Protein AF-A0AAD8N8F5-F1 (afdb_monomer_lite)

Radius of gyration: 22.85 Å; chains: 1; bounding box: 43×41×63 Å

Secondary structure (DSSP, 8-state):
-HHHHHSSSEEEE--SSS----EEEE-PSSPPP--HHHHHHHHH-------TTSHHHHHHHHHTSPSS--HHHHHHHHHHTT-TTSPPP-HHHHHHHHTT--S-------HHHHHHHHHT-SSGGGTSSS-----------

Organism: NCBI:txid360622

InterPro domains:
  IPR004364 Aminoacyl-tRNA synthetase, class II (D/K/N) [PF00152] (72-133)
  IPR006195 Aminoacyl-tRNA synthetase, class II [PS50862] (97-135)
  IPR045864 Class II Aminoacyl-tRNA synthetase/Biotinyl protein ligase (BPL) and lipoyl protein ligase (LPL) [G3DSA:3.30.930.10] (1-69)
  IPR045864 Class II Aminoacyl-tRNA synthetase/Biotinyl protein ligase (BPL) and lipoyl protein ligase (LPL) [G3DSA:3.30.930.10] (70-139)
  IPR045864 Class II Aminoacyl-tRNA synthetase/Biotinyl protein ligase (BPL) and lipoyl protein ligase (LPL) [SSF55681] (21-134)

Sequence (141 aa):
MVKEQTGGYKVRYHANRSKNEAIEIDFTPPFRRIDMIEELEKLADLNIPMDLASNEANTSLAEACAPPLTTARLLDKDRQSGDDEAMALDESFCTALEYGLPPTAGWGMGIDQLTMLLTDSQNIKEVILFPTMKPKDGPCS

pLDDT: mean 74.19, std 11.91, range [45.12, 91.06]

Foldseek 3Di:
DLCVQVVFQWAWADQDPPPPDTDIDGNPPDDDDDDPVVVCCVVVVDPPVPPCVDPVVVVVLPVVDDPPSDPQRVLVVVVVVVDPPRDHRDPVVVVVVVVPDDPDDDDDDDPLVVVCRSVSNNDSVVSDPDDDDDDPPDPPD

Structure (mmCIF, N/CA/C/O backbone):
data_AF-A0AAD8N8F5-F1
#
_entry.id   AF-A0AAD8N8F5-F1
#
loop_
_atom_site.group_PDB
_atom_site.id
_atom_site.type_symbol
_atom_site.label_atom_id
_atom_site.label_alt_id
_atom_site.label_comp_id
_atom_site.label_asym_id
_atom_site.label_entity_id
_atom_site.label_seq_id
_atom_site.pdbx_PDB_ins_code
_atom_site.Cartn_x
_atom_site.Cartn_y
_atom_site.Cartn_z
_atom_site.occupancy
_atom_site.B_iso_or_equiv
_atom_site.auth_seq_id
_atom_site.auth_comp_id
_atom_site.auth_asym_id
_atom_site.auth_atom_id
_atom_site.pdbx_PDB_model_num
ATOM 1 N N . MET A 1 1 ? -5.136 -13.586 8.814 1.00 80.06 1 MET A N 1
ATOM 2 C CA . MET A 1 1 ? -4.823 -12.254 9.369 1.00 80.06 1 MET A CA 1
ATOM 3 C C . MET A 1 1 ? -6.009 -11.606 10.082 1.00 80.06 1 MET A C 1
ATOM 5 O O . MET A 1 1 ? -6.082 -11.799 11.279 1.00 80.06 1 MET A O 1
ATOM 9 N N . VAL A 1 2 ? -6.961 -10.912 9.434 1.00 80.81 2 VAL A N 1
ATOM 10 C CA . VAL A 1 2 ? -8.056 -10.223 10.175 1.00 80.81 2 VAL A CA 1
ATOM 11 C C . VAL A 1 2 ? -8.864 -11.200 11.040 1.00 80.81 2 VAL A C 1
ATOM 13 O O . VAL A 1 2 ? -8.916 -11.035 12.250 1.00 80.81 2 VAL A O 1
ATOM 16 N N . LYS A 1 3 ? -9.330 -12.314 10.459 1.00 81.69 3 LYS A N 1
ATOM 17 C CA . LYS A 1 3 ? -10.003 -13.403 11.197 1.00 81.69 3 LYS A CA 1
ATOM 18 C C . LYS A 1 3 ? -9.214 -13.949 12.390 1.00 81.69 3 LYS A C 1
ATOM 20 O O . LYS A 1 3 ? -9.807 -14.396 13.361 1.00 81.69 3 LYS A O 1
ATOM 25 N N . GLU A 1 4 ? -7.893 -13.954 12.291 1.00 83.38 4 GLU A N 1
ATOM 26 C CA . GLU A 1 4 ? -7.007 -14.496 13.322 1.00 83.38 4 GLU A CA 1
ATOM 27 C C . GLU A 1 4 ? -6.805 -13.503 14.471 1.00 83.38 4 GLU A C 1
ATOM 29 O O . GLU A 1 4 ? -6.737 -13.920 15.619 1.00 83.38 4 GLU A O 1
ATOM 34 N N . GLN A 1 5 ? -6.782 -12.200 14.172 1.00 80.94 5 GLN A N 1
ATOM 35 C CA . GLN A 1 5 ? -6.564 -11.141 15.160 1.00 80.94 5 GLN A CA 1
ATOM 36 C C . GLN A 1 5 ? -7.860 -10.654 15.825 1.00 80.94 5 GLN A C 1
ATOM 38 O O . GLN A 1 5 ? -7.878 -10.399 17.023 1.00 80.94 5 GLN A O 1
ATOM 43 N N . THR A 1 6 ? -8.958 -10.530 15.073 1.00 77.81 6 THR A N 1
ATOM 44 C CA . THR A 1 6 ? -10.233 -9.974 15.572 1.00 77.81 6 THR A CA 1
ATOM 45 C C . THR A 1 6 ? -11.317 -11.034 15.779 1.00 77.81 6 THR A C 1
ATOM 47 O O . THR A 1 6 ? -12.419 -10.718 16.223 1.00 77.81 6 THR A O 1
ATOM 50 N N . GLY A 1 7 ? -11.037 -12.301 15.451 1.00 81.69 7 GLY A N 1
ATOM 51 C CA . GLY A 1 7 ? -11.990 -13.412 15.555 1.00 81.69 7 GLY A CA 1
ATOM 52 C C . GLY A 1 7 ? -13.065 -13.444 14.459 1.00 81.69 7 GLY A C 1
ATOM 53 O O . GLY A 1 7 ? -13.887 -14.360 14.438 1.00 81.69 7 GLY A O 1
ATOM 54 N N . GLY A 1 8 ? -13.065 -12.486 13.523 1.00 86.56 8 GLY A N 1
ATOM 55 C CA . GLY A 1 8 ? -14.058 -12.381 12.452 1.00 86.56 8 GLY A CA 1
ATOM 56 C C . GLY A 1 8 ? -13.544 -11.640 11.216 1.00 86.56 8 GLY A C 1
ATOM 57 O 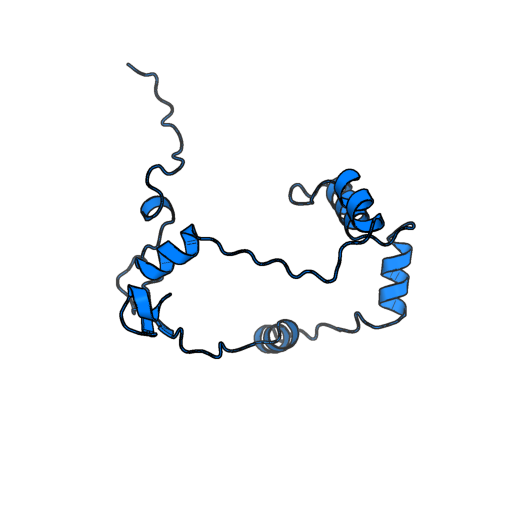O . GLY A 1 8 ? -12.409 -11.181 11.173 1.00 86.56 8 GLY A O 1
ATOM 58 N N . TYR A 1 9 ? -14.379 -11.540 10.181 1.00 85.69 9 TYR A N 1
ATOM 59 C CA . TYR A 1 9 ? -14.048 -10.799 8.952 1.00 85.69 9 TYR A CA 1
ATOM 60 C C . TYR A 1 9 ? -14.543 -9.348 8.965 1.00 85.69 9 TYR A C 1
ATOM 62 O O . TYR A 1 9 ? -14.187 -8.582 8.082 1.00 85.69 9 TYR A O 1
ATOM 70 N N . LYS A 1 10 ? -15.337 -8.959 9.965 1.00 87.38 10 LYS A N 1
ATOM 71 C CA . LYS A 1 10 ? -15.945 -7.631 10.072 1.00 87.38 10 LYS A CA 1
ATOM 72 C C . LYS A 1 10 ? -15.203 -6.813 11.119 1.00 87.38 10 LYS A C 1
ATOM 74 O O . LYS A 1 10 ? -15.094 -7.247 12.266 1.00 87.38 10 LYS A O 1
ATOM 79 N N . VAL A 1 11 ? -14.701 -5.648 10.727 1.00 85.38 11 VAL A N 1
ATOM 80 C CA . VAL A 1 11 ? -14.002 -4.703 11.608 1.00 85.38 11 VAL A CA 1
ATOM 81 C C . VAL A 1 11 ? -14.784 -3.399 11.629 1.00 85.38 11 VAL A C 1
ATOM 83 O O . VAL A 1 11 ? -15.285 -2.958 10.599 1.00 85.38 11 VAL A O 1
ATOM 86 N N . ARG A 1 12 ? -14.918 -2.789 12.806 1.00 84.75 12 ARG A N 1
ATOM 87 C CA . ARG A 1 12 ? -15.526 -1.463 12.946 1.00 84.75 12 ARG A CA 1
ATOM 88 C C . ARG A 1 12 ? -14.426 -0.416 12.922 1.00 84.75 12 ARG A C 1
ATOM 90 O O . ARG A 1 12 ? -13.456 -0.566 13.657 1.00 84.75 12 ARG A O 1
ATOM 97 N N . TYR A 1 13 ? -14.604 0.611 12.104 1.00 83.44 13 TYR A N 1
ATOM 98 C CA . TYR A 1 13 ? -13.655 1.702 11.951 1.00 83.44 13 TYR A CA 1
ATOM 99 C C . TYR A 1 13 ? -14.361 3.056 12.036 1.00 83.44 13 TYR A C 1
ATOM 101 O O . TYR A 1 13 ? -15.387 3.273 11.386 1.00 83.44 13 TYR A O 1
ATOM 109 N N . HIS A 1 14 ? -13.810 3.981 12.811 1.00 84.69 14 HIS A N 1
ATOM 110 C CA . HIS A 1 14 ? -14.302 5.346 12.936 1.00 84.69 14 HIS A CA 1
ATOM 111 C C . HIS A 1 14 ? -13.398 6.278 12.132 1.00 84.69 14 HIS A C 1
ATOM 113 O O . HIS A 1 14 ? -12.284 6.585 12.544 1.00 84.69 14 HIS A O 1
ATOM 119 N N . ALA A 1 15 ? -13.889 6.769 10.993 1.00 70.88 15 ALA A N 1
ATOM 120 C CA . ALA A 1 15 ? -13.114 7.654 10.120 1.00 70.88 15 ALA A CA 1
ATOM 121 C C . ALA A 1 15 ? -13.042 9.111 10.623 1.00 70.88 15 ALA A C 1
ATOM 123 O O . ALA A 1 15 ? -12.128 9.843 10.253 1.00 70.88 15 ALA A O 1
ATOM 124 N N . ASN A 1 16 ? -13.988 9.540 11.468 1.00 73.38 16 ASN A N 1
ATOM 125 C CA . ASN A 1 16 ? -14.091 10.920 11.947 1.00 73.38 16 ASN A CA 1
ATOM 126 C C . ASN A 1 16 ? -13.869 11.030 13.459 1.00 73.38 16 ASN A C 1
ATOM 128 O O . ASN A 1 16 ? -14.268 10.169 14.240 1.00 73.38 16 ASN A O 1
ATOM 132 N N . ARG A 1 17 ? -13.233 12.127 13.889 1.00 59.22 17 ARG A N 1
ATOM 133 C CA . ARG A 1 17 ? -12.910 12.399 15.302 1.00 59.22 17 ARG A CA 1
ATOM 134 C C . ARG A 1 17 ? -14.148 12.699 16.158 1.00 59.22 17 ARG A C 1
ATOM 136 O O . ARG A 1 17 ? -14.112 12.540 17.377 1.00 59.22 17 ARG A O 1
ATOM 143 N N . SER A 1 18 ? -15.235 13.169 15.539 1.00 59.47 18 SER A N 1
ATOM 144 C CA . SER A 1 18 ? -16.553 13.187 16.177 1.00 59.47 18 SER A CA 1
ATOM 145 C C . SER A 1 18 ? -17.115 11.768 16.126 1.00 59.47 18 SER A C 1
ATOM 147 O O . SER A 1 18 ? -16.970 11.095 15.114 1.00 59.47 18 SER A O 1
ATOM 149 N N . LYS A 1 19 ? -17.731 11.300 17.216 1.00 56.72 19 LYS A N 1
ATOM 150 C CA . LYS A 1 19 ? -18.285 9.942 17.381 1.00 56.72 19 LYS A CA 1
ATOM 151 C C . LYS A 1 19 ? -19.470 9.624 16.440 1.00 56.72 19 LYS A C 1
ATOM 153 O O . LYS A 1 19 ? -20.490 9.124 16.907 1.00 56.72 19 LYS A O 1
ATOM 158 N N . ASN A 1 20 ? -19.385 9.938 15.154 1.00 59.81 20 ASN A N 1
ATOM 159 C CA . ASN A 1 20 ? -20.417 9.610 14.185 1.00 59.81 20 ASN A CA 1
ATOM 160 C C . ASN A 1 20 ? -20.018 8.379 13.372 1.00 59.81 20 ASN A C 1
ATOM 162 O O . ASN A 1 20 ? -18.908 8.297 12.854 1.00 59.81 20 ASN A O 1
ATOM 166 N N . GLU A 1 21 ? -20.982 7.457 13.359 1.00 68.25 21 GLU A N 1
ATOM 167 C CA . GLU A 1 21 ? -21.130 6.198 12.625 1.00 68.25 21 GLU A CA 1
ATOM 168 C C . GLU A 1 21 ? -19.851 5.393 12.379 1.00 68.25 21 GLU A C 1
ATOM 170 O O . GLU A 1 21 ? -19.064 5.656 11.473 1.00 68.25 21 GLU A O 1
ATOM 175 N N . ALA A 1 22 ? -19.694 4.341 13.188 1.00 74.56 22 ALA A N 1
ATOM 176 C CA . ALA A 1 22 ? -18.748 3.273 12.917 1.00 74.56 22 ALA A CA 1
ATOM 177 C C . ALA A 1 22 ? -19.045 2.672 11.537 1.00 74.56 22 ALA A C 1
ATOM 179 O O . ALA A 1 22 ? -20.135 2.144 11.304 1.00 74.56 22 ALA A O 1
ATOM 180 N N . ILE A 1 23 ? -18.061 2.726 10.648 1.00 83.56 23 ILE A N 1
ATOM 181 C CA . ILE A 1 23 ? -18.113 2.066 9.351 1.00 83.56 23 ILE A CA 1
ATOM 182 C C . ILE A 1 23 ? -17.743 0.604 9.584 1.00 83.56 23 ILE A C 1
ATOM 184 O O . ILE A 1 23 ? -16.733 0.297 10.219 1.00 83.56 23 ILE A O 1
ATOM 188 N N . GLU A 1 24 ? -18.570 -0.311 9.091 1.00 84.69 24 GLU A N 1
ATOM 189 C CA . GLU A 1 24 ? -18.251 -1.735 9.100 1.00 84.69 24 GLU A CA 1
ATOM 190 C C . GLU A 1 24 ? -17.475 -2.081 7.828 1.00 84.69 24 GLU A C 1
ATOM 192 O O . GLU A 1 24 ? -18.004 -2.010 6.720 1.00 84.69 24 GLU A O 1
ATOM 197 N N . ILE A 1 25 ? -16.206 -2.443 7.997 1.00 86.62 25 ILE A N 1
ATOM 198 C CA . ILE A 1 25 ? -15.340 -2.910 6.920 1.00 86.62 25 ILE A CA 1
ATOM 199 C C . ILE A 1 25 ? -15.413 -4.435 6.892 1.00 86.62 25 ILE A C 1
ATOM 201 O O . ILE A 1 25 ? -15.048 -5.104 7.865 1.00 86.62 25 ILE A O 1
ATOM 205 N N . ASP A 1 26 ? -15.882 -4.983 5.773 1.00 88.38 26 ASP A N 1
ATOM 206 C CA . ASP A 1 26 ? -15.966 -6.424 5.548 1.00 88.38 26 ASP A CA 1
ATOM 207 C C . ASP A 1 26 ? -14.741 -6.927 4.770 1.00 88.38 26 ASP A C 1
ATOM 209 O O . ASP A 1 26 ? -14.514 -6.564 3.616 1.00 88.38 26 ASP A O 1
ATOM 213 N N . PHE A 1 27 ? -13.951 -7.784 5.416 1.00 87.44 27 PHE A N 1
ATOM 214 C C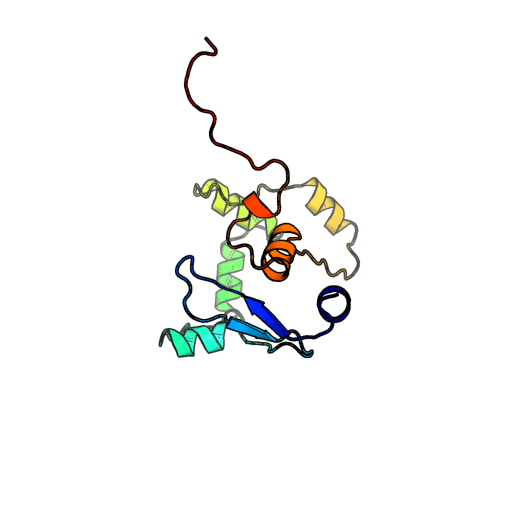A . PHE A 1 27 ? -12.775 -8.440 4.850 1.00 87.44 27 PHE A CA 1
ATOM 215 C C . PHE A 1 27 ? -13.068 -9.843 4.298 1.00 87.44 27 PHE A C 1
ATOM 217 O O . PHE A 1 27 ? -12.135 -10.624 4.093 1.00 87.44 27 PHE A O 1
ATOM 224 N N . THR A 1 28 ? -14.337 -10.207 4.096 1.00 87.88 28 THR A N 1
ATOM 225 C CA . THR A 1 28 ? -14.721 -11.511 3.541 1.00 87.88 28 THR A CA 1
ATOM 226 C C . THR A 1 28 ? -14.265 -11.619 2.080 1.00 87.88 28 THR A C 1
ATOM 228 O O . THR A 1 28 ? -14.730 -10.853 1.235 1.00 87.88 28 THR A O 1
ATOM 231 N N . PRO A 1 29 ? -13.362 -12.559 1.735 1.00 89.50 29 PRO A N 1
ATOM 232 C CA . PRO A 1 29 ? -12.976 -12.777 0.345 1.00 89.50 29 PRO A CA 1
ATOM 233 C C . PRO A 1 29 ? -14.141 -13.378 -0.461 1.00 89.50 29 PRO A C 1
ATOM 235 O O . PRO A 1 29 ? -14.914 -14.158 0.101 1.00 89.50 29 PRO A O 1
ATOM 238 N N . PRO A 1 30 ? -14.232 -13.137 -1.781 1.00 91.06 30 PRO A N 1
ATOM 239 C CA . PRO A 1 30 ? -13.348 -12.316 -2.612 1.00 91.06 30 PRO A CA 1
ATOM 240 C C . PRO A 1 30 ? -13.642 -10.812 -2.492 1.00 91.06 30 PRO A C 1
ATOM 242 O O . PRO A 1 30 ? -14.795 -10.394 -2.453 1.00 91.06 30 PRO A O 1
ATOM 245 N N . PHE A 1 31 ? -12.591 -9.987 -2.501 1.00 87.31 31 PHE A N 1
ATOM 246 C CA . PHE A 1 31 ? -12.747 -8.530 -2.515 1.00 87.31 31 PHE A CA 1
ATOM 247 C C . PHE A 1 31 ? -13.366 -8.048 -3.832 1.00 87.31 31 PHE A C 1
ATOM 249 O O . PHE A 1 31 ? -13.041 -8.568 -4.905 1.00 87.31 31 PHE A O 1
ATOM 256 N N . ARG A 1 32 ? -14.223 -7.022 -3.751 1.00 87.50 32 ARG A N 1
ATOM 257 C CA . ARG A 1 32 ? -14.794 -6.362 -4.932 1.00 87.50 32 ARG A CA 1
ATOM 258 C C . ARG A 1 32 ? -13.662 -5.775 -5.783 1.00 87.50 32 ARG A C 1
ATOM 260 O O . ARG A 1 32 ? -12.849 -5.006 -5.278 1.00 87.50 32 ARG A O 1
ATOM 267 N N . ARG A 1 33 ? -13.628 -6.135 -7.067 1.00 89.25 33 ARG A N 1
ATOM 268 C CA . ARG A 1 33 ? -12.755 -5.526 -8.079 1.00 89.25 33 ARG A CA 1
ATOM 269 C C . ARG A 1 33 ? -13.545 -4.469 -8.832 1.00 89.25 33 ARG A C 1
ATOM 271 O O . ARG A 1 33 ? -14.736 -4.657 -9.073 1.00 89.25 33 ARG A O 1
ATOM 278 N N . ILE A 1 34 ? -12.889 -3.358 -9.118 1.00 83.81 34 ILE A N 1
ATOM 279 C CA . ILE A 1 34 ? -13.485 -2.185 -9.735 1.00 83.81 34 ILE A CA 1
ATOM 280 C C . ILE A 1 34 ? -12.515 -1.712 -10.813 1.00 83.81 34 ILE A C 1
ATOM 282 O O . ILE A 1 34 ? -11.338 -1.508 -10.509 1.00 83.81 34 ILE A O 1
ATOM 286 N N . ASP A 1 35 ? -13.007 -1.542 -12.037 1.00 82.44 35 ASP A N 1
ATOM 287 C CA . ASP A 1 35 ? -12.222 -0.986 -13.133 1.00 82.44 35 ASP A CA 1
ATOM 288 C C . ASP A 1 35 ? -12.196 0.544 -13.018 1.00 82.44 35 ASP A C 1
ATOM 290 O O . ASP A 1 35 ? -13.228 1.212 -12.962 1.00 82.44 35 ASP A O 1
ATOM 294 N N . MET A 1 36 ? -10.985 1.096 -12.902 1.00 77.88 36 MET A N 1
ATOM 295 C CA . MET A 1 36 ? -10.758 2.493 -12.507 1.00 77.88 36 MET A CA 1
ATOM 296 C C . MET A 1 36 ? -11.379 3.495 -13.482 1.00 77.88 36 MET A C 1
ATOM 298 O O . MET A 1 36 ? -11.965 4.482 -13.050 1.00 77.88 36 MET A O 1
ATOM 302 N N . ILE A 1 37 ? -11.245 3.241 -14.783 1.00 78.50 37 ILE A N 1
ATOM 303 C CA . ILE A 1 37 ? -11.714 4.146 -15.836 1.00 78.50 37 ILE A CA 1
ATOM 304 C C . ILE A 1 37 ? -13.243 4.166 -15.850 1.00 78.50 37 ILE A C 1
ATOM 306 O O . ILE A 1 37 ? -13.835 5.232 -15.732 1.00 78.50 37 ILE A O 1
ATOM 310 N N . GLU A 1 38 ? -13.874 2.992 -15.873 1.00 78.81 38 GLU A N 1
ATOM 311 C CA . GLU A 1 38 ? -15.333 2.868 -15.955 1.00 78.81 38 GLU A CA 1
ATOM 312 C C . GLU A 1 38 ? -16.054 3.544 -14.776 1.00 78.81 38 GLU A C 1
ATOM 314 O O . GLU A 1 38 ? -17.058 4.231 -14.969 1.00 78.81 38 GLU A O 1
ATOM 319 N N . GLU A 1 39 ? -15.553 3.397 -13.543 1.00 79.94 39 GLU A N 1
ATOM 320 C CA . GLU A 1 39 ? -16.173 4.088 -12.403 1.00 79.94 39 GLU A CA 1
ATOM 321 C C . GLU A 1 39 ? -15.873 5.590 -12.382 1.00 79.94 39 GLU A C 1
ATOM 323 O O . GLU A 1 39 ? -16.720 6.360 -11.932 1.00 79.94 39 GLU A O 1
ATOM 328 N N . LEU A 1 40 ? -14.703 6.035 -12.856 1.00 78.75 40 LEU A N 1
ATOM 329 C CA . LEU A 1 40 ? -14.405 7.466 -12.946 1.00 78.75 40 LEU A CA 1
ATOM 330 C C . LEU A 1 40 ? -15.318 8.158 -13.957 1.00 78.75 40 LEU A C 1
ATOM 332 O O . LEU A 1 40 ? -15.871 9.203 -13.632 1.00 78.75 40 LEU A O 1
ATOM 336 N N . GLU A 1 41 ? -15.534 7.568 -15.132 1.00 80.94 41 GLU A N 1
ATOM 337 C CA . GLU A 1 41 ? -16.465 8.099 -16.136 1.00 80.94 41 GLU A CA 1
ATOM 338 C C . GLU A 1 41 ? -17.888 8.180 -15.578 1.00 80.94 41 GLU A C 1
ATOM 340 O O . GLU A 1 41 ? -18.569 9.195 -15.714 1.00 80.94 41 GLU A O 1
ATOM 345 N N . LYS A 1 42 ? -18.311 7.142 -14.851 1.00 78.56 42 LYS A N 1
ATOM 346 C CA . LYS A 1 42 ? -19.635 7.073 -14.228 1.00 78.56 42 LYS A CA 1
ATOM 347 C C . LYS A 1 42 ? -19.840 8.082 -13.095 1.00 78.56 42 LYS A C 1
ATOM 349 O O . LYS A 1 42 ? -20.960 8.548 -12.896 1.00 78.56 42 LYS A O 1
ATOM 354 N N . LEU A 1 43 ? -18.799 8.378 -12.317 1.00 79.81 43 LEU A N 1
ATOM 355 C CA . LEU A 1 43 ? -18.871 9.317 -11.193 1.00 79.81 43 LEU A CA 1
ATOM 356 C C . LEU A 1 43 ? -18.648 10.770 -11.620 1.00 79.81 43 LEU A C 1
ATOM 358 O O . LEU A 1 43 ? -19.228 11.669 -11.013 1.00 79.81 43 LEU A O 1
ATOM 362 N N . ALA A 1 44 ? -17.796 10.998 -12.620 1.00 74.00 44 ALA A N 1
ATOM 363 C CA . ALA A 1 44 ? -17.380 12.329 -13.048 1.00 74.00 44 ALA A CA 1
ATOM 364 C C . ALA A 1 44 ? -18.107 12.835 -14.304 1.00 74.00 44 ALA A C 1
ATOM 366 O O . ALA A 1 44 ? -17.929 14.001 -14.648 1.00 74.00 44 ALA A O 1
ATOM 367 N N . ASP A 1 45 ? -18.911 11.995 -14.971 1.00 69.56 45 ASP A N 1
ATOM 368 C CA . ASP A 1 45 ? -19.622 12.308 -16.226 1.00 69.56 45 ASP A CA 1
ATOM 369 C C . ASP A 1 45 ? -18.673 12.866 -17.309 1.00 69.56 45 ASP A C 1
ATOM 371 O O . ASP A 1 45 ? -18.996 13.748 -18.108 1.00 69.56 45 ASP A O 1
ATOM 375 N N . LEU A 1 46 ? -17.432 12.376 -17.286 1.00 69.12 46 LEU A N 1
ATOM 376 C CA . LEU A 1 46 ? -16.377 12.719 -18.226 1.00 69.12 46 LEU A CA 1
ATOM 377 C C . LEU A 1 46 ? -16.254 11.564 -19.211 1.00 69.12 46 LEU A C 1
ATOM 379 O O . LEU A 1 46 ? -15.934 10.453 -18.809 1.00 69.12 46 LEU A O 1
ATOM 383 N N . ASN A 1 47 ? -16.464 11.828 -20.501 1.00 61.66 47 ASN A N 1
ATOM 384 C CA . ASN A 1 47 ? -16.018 10.909 -21.545 1.00 61.66 47 ASN A CA 1
ATOM 385 C C . ASN A 1 47 ? -14.499 11.039 -21.640 1.00 61.66 47 ASN A C 1
ATOM 387 O O . ASN A 1 47 ? -14.008 11.994 -22.248 1.00 61.66 47 ASN A O 1
ATOM 391 N 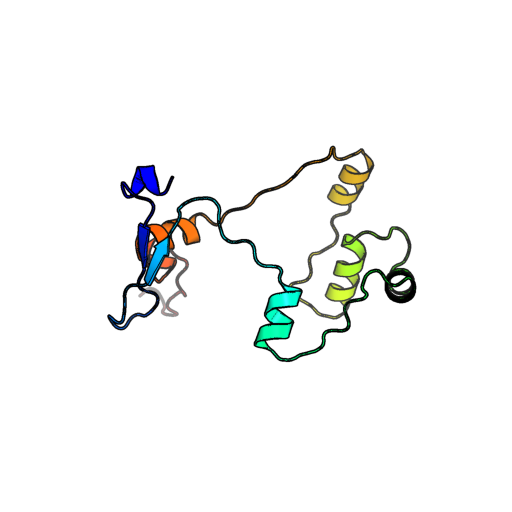N . ILE A 1 48 ? -13.761 10.123 -21.015 1.00 60.66 48 ILE A N 1
ATOM 392 C CA . ILE A 1 48 ? -12.315 10.044 -21.192 1.00 60.66 48 ILE A CA 1
ATOM 393 C C . ILE A 1 48 ? -12.116 9.253 -22.488 1.00 60.66 48 ILE A C 1
ATOM 395 O O . ILE A 1 48 ? -12.435 8.069 -22.528 1.00 60.66 48 ILE A O 1
ATOM 399 N N . PRO A 1 49 ? -11.643 9.866 -23.589 1.00 57.41 49 PRO A N 1
ATOM 400 C CA . PRO A 1 49 ? -11.401 9.133 -24.824 1.00 57.41 49 PRO A CA 1
ATOM 401 C C . PRO A 1 49 ? -10.241 8.160 -24.596 1.00 57.41 49 PRO A C 1
ATOM 403 O O . PRO A 1 49 ? -9.071 8.507 -24.740 1.00 57.41 49 PRO A O 1
ATOM 406 N N . MET A 1 50 ? -10.568 6.940 -24.180 1.00 59.47 50 MET A N 1
ATOM 407 C CA . MET A 1 50 ? -9.591 5.929 -23.819 1.00 59.47 50 MET A CA 1
ATOM 408 C C . MET A 1 50 ? -9.326 5.022 -25.015 1.00 59.47 50 MET A C 1
ATOM 410 O O . MET A 1 50 ? -9.765 3.878 -25.055 1.00 59.47 50 MET A O 1
ATOM 414 N N . ASP A 1 51 ? -8.570 5.528 -25.986 1.00 56.25 51 ASP A N 1
ATOM 415 C CA . ASP A 1 51 ? -7.858 4.647 -26.910 1.00 56.25 51 ASP A CA 1
ATOM 416 C C . ASP A 1 51 ? -6.347 4.825 -26.748 1.00 56.25 51 ASP A C 1
ATOM 418 O O . ASP A 1 51 ? -5.634 5.281 -27.639 1.00 56.25 51 ASP A O 1
ATOM 422 N N . LEU A 1 52 ? -5.850 4.453 -25.562 1.00 54.19 52 LEU A N 1
ATOM 423 C CA . LEU A 1 52 ? -4.411 4.296 -25.312 1.00 54.19 52 LEU A CA 1
ATOM 424 C C . LEU A 1 52 ? -3.794 3.173 -26.165 1.00 54.19 52 LEU A C 1
ATOM 426 O O . LEU A 1 52 ? -2.573 3.080 -26.258 1.00 54.19 52 LEU A O 1
ATOM 430 N N . ALA A 1 53 ? -4.624 2.306 -26.756 1.00 55.69 53 ALA A N 1
ATOM 431 C CA . ALA A 1 53 ? -4.198 1.244 -27.658 1.00 55.69 53 ALA A CA 1
ATOM 432 C C . ALA A 1 53 ? -4.139 1.703 -29.127 1.00 55.69 53 ALA A C 1
ATOM 434 O O . ALA A 1 53 ? -3.577 0.981 -29.957 1.00 55.69 53 ALA A O 1
ATOM 435 N N . SER A 1 54 ? -4.663 2.894 -29.448 1.00 59.56 54 SER A N 1
ATOM 436 C CA . SER A 1 54 ? -4.585 3.471 -30.786 1.00 59.56 54 SER A CA 1
ATOM 437 C C . SER A 1 54 ? -3.131 3.570 -31.225 1.00 59.56 54 SER A C 1
ATOM 439 O O . SER A 1 54 ? -2.241 3.995 -30.481 1.00 59.56 54 SER A O 1
ATOM 441 N N . ASN A 1 55 ? -2.886 3.217 -32.484 1.00 60.03 55 ASN A N 1
ATOM 442 C CA . ASN A 1 55 ? -1.568 3.340 -33.090 1.00 60.03 55 ASN A CA 1
ATOM 443 C C . ASN A 1 55 ? -1.051 4.796 -33.039 1.00 60.03 55 ASN A C 1
ATOM 445 O O . ASN A 1 55 ? 0.153 5.016 -32.959 1.00 60.03 55 ASN A O 1
ATOM 449 N N . GLU A 1 56 ? -1.941 5.794 -33.002 1.00 61.72 56 GLU A N 1
ATOM 450 C CA . GLU A 1 56 ? -1.580 7.215 -32.862 1.00 61.72 56 GLU A CA 1
ATOM 451 C C . GLU A 1 56 ? -1.093 7.579 -31.447 1.00 61.72 56 GLU A C 1
ATOM 453 O O . GLU A 1 56 ? -0.135 8.344 -31.301 1.00 61.72 56 GLU A O 1
ATOM 458 N N . ALA A 1 57 ? -1.676 6.987 -30.397 1.00 59.66 57 ALA A N 1
ATOM 459 C CA . ALA A 1 57 ? -1.206 7.171 -29.022 1.00 59.66 57 ALA A CA 1
ATOM 460 C C . ALA A 1 57 ? 0.179 6.530 -28.831 1.00 59.66 57 ALA A C 1
ATOM 462 O O . ALA A 1 57 ? 1.078 7.145 -28.265 1.00 59.66 57 ALA A O 1
ATOM 463 N N . ASN A 1 58 ? 0.397 5.344 -29.408 1.00 59.28 58 ASN A N 1
ATOM 464 C CA . ASN A 1 58 ? 1.708 4.690 -29.404 1.00 59.28 58 ASN A CA 1
ATOM 465 C C . ASN A 1 58 ? 2.757 5.471 -30.210 1.00 59.28 58 ASN A C 1
ATOM 467 O O . ASN A 1 58 ? 3.913 5.551 -29.798 1.00 59.28 58 ASN A O 1
ATOM 471 N N . THR A 1 59 ? 2.360 6.073 -31.335 1.00 59.75 59 THR A N 1
ATOM 472 C CA . THR A 1 59 ? 3.259 6.883 -32.173 1.00 59.75 59 THR A CA 1
ATOM 473 C C . THR A 1 59 ? 3.675 8.169 -31.459 1.00 59.75 59 THR A C 1
ATOM 475 O O . THR A 1 59 ? 4.859 8.488 -31.435 1.00 59.75 59 THR A O 1
ATOM 478 N N . SER A 1 60 ? 2.747 8.864 -30.795 1.00 57.19 60 SER A N 1
ATOM 479 C CA . SER A 1 60 ? 3.076 10.069 -30.017 1.00 57.19 60 SER A CA 1
ATOM 480 C C . SER A 1 60 ? 3.916 9.760 -28.767 1.00 57.19 60 SER A C 1
ATOM 482 O O . SER A 1 60 ? 4.857 10.496 -28.463 1.00 57.19 60 SER A O 1
ATOM 484 N N . LEU A 1 61 ? 3.668 8.632 -28.089 1.00 55.06 61 LEU A N 1
ATOM 485 C CA . LEU A 1 61 ? 4.503 8.163 -26.976 1.00 55.06 61 LEU A CA 1
ATOM 486 C C . LEU A 1 61 ? 5.923 7.778 -27.435 1.00 55.06 61 LEU A C 1
ATOM 488 O O . LEU A 1 61 ? 6.900 8.040 -26.731 1.00 55.06 61 LEU A O 1
ATOM 492 N N . ALA A 1 62 ? 6.045 7.186 -28.628 1.00 59.56 62 ALA A N 1
ATOM 493 C CA . ALA A 1 62 ? 7.326 6.844 -29.238 1.00 59.56 62 ALA A CA 1
ATOM 494 C C . ALA A 1 62 ? 8.098 8.086 -29.714 1.00 59.56 62 ALA A C 1
ATOM 496 O O . ALA A 1 62 ? 9.308 8.149 -29.528 1.00 59.56 62 ALA A O 1
ATOM 497 N N . GLU A 1 63 ? 7.431 9.104 -30.266 1.00 57.47 63 GLU A N 1
ATOM 498 C CA . GLU A 1 63 ? 8.073 10.381 -30.623 1.00 57.47 63 GLU A CA 1
ATOM 499 C C . GLU A 1 63 ? 8.566 11.147 -29.389 1.00 57.47 63 GLU A C 1
ATOM 501 O O . GLU A 1 63 ? 9.623 11.785 -29.417 1.00 57.47 63 GLU A O 1
ATOM 506 N N . ALA A 1 64 ? 7.853 11.034 -28.267 1.00 54.84 64 ALA A N 1
ATOM 507 C CA . ALA A 1 64 ? 8.277 11.608 -27.000 1.00 54.84 64 ALA A CA 1
ATOM 508 C C . ALA A 1 64 ? 9.482 10.881 -26.367 1.00 54.84 64 ALA A C 1
ATOM 510 O O . ALA A 1 64 ? 10.080 11.428 -25.438 1.00 54.84 64 ALA A O 1
ATOM 511 N N . CYS A 1 65 ? 9.904 9.699 -26.840 1.00 49.75 65 CYS A N 1
ATOM 512 C CA . CYS A 1 65 ? 10.924 8.875 -26.182 1.00 49.75 65 CYS A CA 1
ATOM 513 C C . CYS A 1 65 ? 12.002 8.354 -27.159 1.00 49.75 65 CYS A C 1
ATOM 515 O O . CYS A 1 65 ? 11.726 7.603 -28.086 1.00 49.75 65 CYS A O 1
ATOM 517 N N . ALA A 1 66 ? 13.275 8.711 -26.938 1.00 54.50 66 ALA A N 1
ATOM 518 C CA . ALA A 1 66 ? 14.384 8.139 -27.710 1.00 54.50 66 ALA A CA 1
ATOM 519 C C . ALA A 1 66 ? 14.675 6.690 -27.254 1.00 54.50 66 ALA A C 1
ATOM 521 O O . ALA A 1 66 ? 14.638 6.439 -26.046 1.00 54.50 66 ALA A O 1
ATOM 522 N N . PRO A 1 67 ? 15.052 5.756 -28.155 1.00 49.81 67 PRO A N 1
ATOM 523 C CA . PRO A 1 67 ? 15.320 4.358 -27.796 1.00 49.81 67 PRO A CA 1
ATOM 524 C C . PRO A 1 67 ? 16.368 4.255 -26.669 1.00 49.81 67 PRO A C 1
ATOM 526 O O . PRO A 1 67 ? 17.390 4.947 -26.755 1.00 49.81 67 PRO A O 1
ATOM 529 N N . PRO A 1 68 ? 16.187 3.421 -25.626 1.00 50.69 68 PRO A N 1
ATOM 530 C CA . PRO A 1 68 ? 15.151 2.410 -25.426 1.00 50.69 68 PRO A CA 1
ATOM 531 C C . PRO A 1 68 ? 13.889 3.000 -24.777 1.00 50.69 68 PRO A C 1
ATOM 533 O O . PRO A 1 68 ? 13.975 3.868 -23.913 1.00 50.69 68 PRO A O 1
ATOM 536 N N . LEU A 1 69 ? 12.720 2.510 -25.199 1.00 59.41 69 LEU A N 1
ATOM 537 C CA . LEU A 1 69 ? 11.386 2.884 -24.705 1.00 59.41 69 LEU A CA 1
ATOM 538 C C . LEU A 1 69 ? 11.150 2.353 -23.277 1.00 59.41 69 LEU A C 1
ATOM 540 O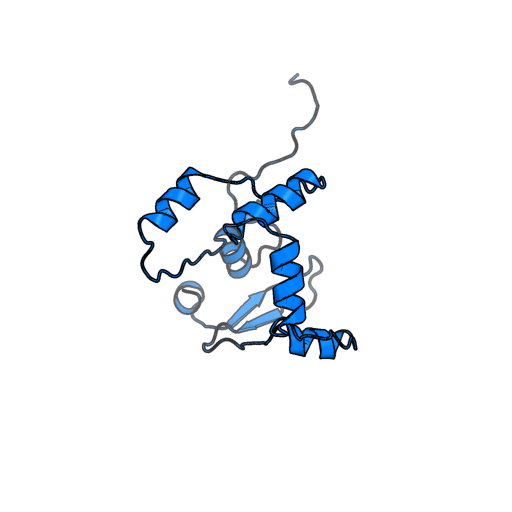 O . LEU A 1 69 ? 10.235 1.569 -23.029 1.00 59.41 69 LEU A O 1
ATOM 544 N N . THR A 1 70 ? 12.026 2.707 -22.342 1.00 58.75 70 THR A N 1
ATOM 545 C CA . THR A 1 70 ? 11.912 2.329 -20.936 1.00 58.75 70 THR A CA 1
ATOM 546 C C . THR A 1 70 ? 11.227 3.443 -20.159 1.00 58.75 70 THR A C 1
ATOM 548 O O . THR A 1 70 ? 11.465 4.632 -20.380 1.00 58.75 70 THR A O 1
ATOM 551 N N . THR A 1 71 ? 10.390 3.053 -19.198 1.00 57.59 71 THR A N 1
ATOM 552 C CA . THR A 1 71 ? 9.723 3.971 -18.261 1.00 57.59 71 THR A CA 1
ATOM 553 C C . THR A 1 71 ? 10.716 4.882 -17.536 1.00 57.59 71 THR A C 1
ATOM 555 O O . THR A 1 71 ? 10.395 6.028 -17.246 1.00 57.59 71 THR A O 1
ATOM 558 N N . ALA A 1 72 ? 11.951 4.415 -17.329 1.00 56.00 72 ALA A N 1
ATOM 559 C CA . ALA A 1 72 ? 13.031 5.171 -16.702 1.00 56.00 72 ALA A CA 1
ATOM 560 C C . ALA A 1 72 ? 13.365 6.489 -17.429 1.00 56.00 72 ALA A C 1
ATOM 562 O O . ALA A 1 72 ? 13.609 7.496 -16.773 1.00 56.00 72 ALA A O 1
ATOM 563 N N . ARG A 1 73 ? 13.335 6.525 -18.771 1.00 57.16 73 ARG A N 1
ATOM 564 C CA . ARG A 1 73 ? 13.640 7.755 -19.527 1.00 57.16 73 ARG A CA 1
ATOM 565 C C . ARG A 1 73 ? 12.475 8.740 -19.613 1.00 57.16 73 ARG A C 1
ATOM 567 O O . ARG A 1 73 ? 12.723 9.916 -19.871 1.00 57.16 73 ARG A O 1
ATOM 574 N N . LEU A 1 74 ? 11.232 8.286 -19.416 1.00 58.34 74 LEU A N 1
ATOM 575 C CA . LEU A 1 74 ? 10.093 9.202 -19.275 1.00 58.34 74 LEU A CA 1
ATOM 576 C C . LEU A 1 74 ? 10.213 10.004 -17.973 1.00 58.34 74 LEU A C 1
ATOM 578 O O . LEU A 1 74 ? 10.139 11.227 -18.006 1.00 58.34 74 LEU A O 1
ATOM 582 N N . LEU A 1 75 ? 10.524 9.327 -16.866 1.00 59.34 75 LEU A N 1
ATOM 583 C CA . LEU A 1 75 ? 10.620 9.951 -15.541 1.00 59.34 75 LEU A CA 1
ATOM 584 C C . LEU A 1 75 ? 11.752 10.991 -15.457 1.00 59.34 75 LEU A C 1
ATOM 586 O O . LEU A 1 75 ? 11.594 12.029 -14.821 1.00 59.34 75 LEU A O 1
ATOM 590 N N . ASP A 1 76 ? 12.862 10.778 -16.172 1.00 61.56 76 ASP A N 1
ATOM 591 C CA . ASP A 1 76 ? 13.946 11.766 -16.270 1.00 61.56 76 ASP A CA 1
ATOM 592 C C . ASP A 1 76 ? 13.531 13.060 -16.985 1.00 61.56 76 ASP A C 1
ATOM 594 O O . ASP A 1 76 ? 14.032 14.138 -16.649 1.00 61.56 76 ASP A O 1
ATOM 598 N N . LYS A 1 77 ? 12.640 12.979 -17.983 1.00 61.62 77 LYS A N 1
ATOM 599 C CA . LYS A 1 77 ? 12.110 14.168 -18.668 1.00 61.62 77 LYS A CA 1
ATOM 600 C C . LYS A 1 77 ? 11.149 14.937 -17.769 1.00 61.62 77 LYS A C 1
ATOM 602 O O . LYS A 1 77 ? 11.226 16.163 -17.730 1.00 61.62 77 LYS A O 1
ATOM 607 N N . ASP A 1 78 ? 10.325 14.229 -17.004 1.00 62.12 78 ASP A N 1
ATOM 608 C CA . ASP A 1 78 ? 9.398 14.839 -16.048 1.00 62.12 78 ASP A CA 1
ATOM 609 C C . ASP A 1 78 ? 10.167 15.520 -14.903 1.00 62.12 78 ASP A C 1
ATOM 611 O O . ASP A 1 78 ? 9.894 16.669 -14.551 1.00 62.12 78 ASP A O 1
ATOM 615 N N . ARG A 1 79 ? 11.255 14.902 -14.431 1.00 64.12 79 ARG A N 1
ATOM 616 C CA . ARG A 1 79 ? 12.180 15.511 -13.465 1.00 64.12 79 ARG A CA 1
ATOM 617 C C . ARG A 1 79 ? 12.875 16.761 -14.018 1.00 64.12 79 ARG A C 1
ATOM 619 O O . ARG A 1 79 ? 13.012 17.758 -13.313 1.00 64.12 79 ARG A O 1
ATOM 626 N N . GLN A 1 80 ? 13.289 16.749 -15.288 1.00 63.62 80 GLN A N 1
ATOM 627 C CA . GLN A 1 80 ? 13.828 17.942 -15.965 1.00 63.62 80 GLN A CA 1
ATOM 628 C C . GLN A 1 80 ? 12.776 19.043 -16.143 1.00 63.62 80 GLN A C 1
ATOM 630 O O . GLN A 1 80 ? 13.132 20.220 -16.199 1.00 63.62 80 GLN A O 1
ATOM 635 N N . SER A 1 81 ? 11.494 18.673 -16.201 1.00 68.88 81 SER A N 1
ATOM 636 C CA . SER A 1 81 ? 10.373 19.615 -16.242 1.00 68.88 81 SER A CA 1
ATOM 637 C C . SER A 1 81 ? 10.048 20.253 -14.882 1.00 68.88 81 SER A C 1
ATOM 639 O O . SER A 1 81 ? 9.224 21.165 -14.822 1.00 68.88 81 SER A O 1
ATOM 641 N N . GLY A 1 82 ? 10.756 19.855 -13.816 1.00 69.44 82 GLY A N 1
ATOM 642 C CA . GLY A 1 82 ? 10.641 20.437 -12.478 1.00 69.44 82 GLY A CA 1
ATOM 643 C C . GLY A 1 82 ? 9.710 19.679 -11.532 1.00 69.44 82 GLY A C 1
ATOM 644 O O . GLY A 1 82 ? 9.284 20.260 -10.538 1.00 69.44 82 GLY A O 1
ATOM 645 N N . ASP A 1 83 ? 9.384 18.419 -11.829 1.00 74.50 83 ASP A N 1
ATOM 646 C CA . ASP A 1 83 ? 8.646 17.555 -10.907 1.00 74.50 83 ASP A CA 1
ATOM 647 C C . ASP A 1 83 ? 9.592 16.931 -9.861 1.00 74.50 83 ASP A C 1
A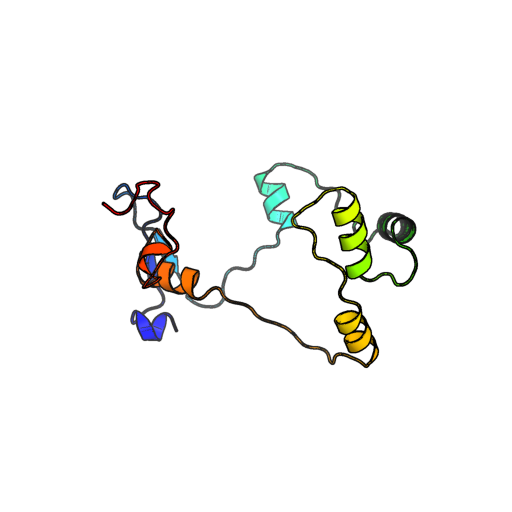TOM 649 O O . ASP A 1 83 ? 10.433 16.083 -10.178 1.00 74.50 83 ASP A O 1
ATOM 653 N N . ASP A 1 84 ? 9.463 17.371 -8.607 1.00 72.56 84 ASP A N 1
ATOM 654 C CA . ASP A 1 84 ? 10.257 16.892 -7.468 1.00 72.56 84 ASP A CA 1
ATOM 655 C C . ASP A 1 84 ? 9.875 15.464 -7.023 1.00 72.56 84 ASP A C 1
ATOM 657 O O . ASP A 1 84 ? 10.658 14.818 -6.319 1.00 72.56 84 ASP A O 1
ATOM 661 N N . GLU A 1 85 ? 8.703 14.952 -7.427 1.00 75.31 85 GLU A N 1
ATOM 662 C CA . GLU A 1 85 ? 8.247 13.586 -7.122 1.00 75.31 85 GLU A CA 1
ATOM 663 C C . GLU A 1 85 ? 8.701 12.560 -8.176 1.00 75.31 85 GLU A C 1
ATOM 665 O O . GLU A 1 85 ? 8.611 11.347 -7.951 1.00 75.31 85 GLU A O 1
ATOM 670 N N . ALA A 1 86 ? 9.244 13.024 -9.307 1.00 73.56 86 ALA A N 1
ATOM 671 C CA . ALA A 1 86 ? 9.740 12.158 -10.366 1.00 73.56 86 ALA A CA 1
ATOM 672 C C . ALA A 1 86 ? 11.003 11.394 -9.929 1.00 73.56 86 ALA A C 1
ATOM 674 O O . ALA A 1 86 ? 12.005 11.959 -9.466 1.00 73.56 86 ALA A O 1
ATOM 675 N N . MET A 1 87 ? 10.961 10.072 -10.110 1.00 68.56 87 MET A N 1
ATOM 676 C CA . MET A 1 87 ? 12.072 9.179 -9.782 1.00 68.56 87 MET A CA 1
ATOM 677 C C . MET A 1 87 ? 13.281 9.471 -10.678 1.00 68.56 87 MET A C 1
ATOM 679 O O . MET A 1 87 ? 13.133 9.714 -11.873 1.00 68.56 87 MET A O 1
ATOM 683 N N . ALA A 1 88 ? 14.485 9.409 -10.107 1.00 70.38 88 ALA A N 1
ATOM 684 C CA . ALA A 1 88 ? 15.722 9.509 -10.877 1.00 70.38 88 ALA A CA 1
ATOM 685 C C . ALA A 1 88 ? 16.034 8.186 -11.593 1.00 70.38 88 ALA A C 1
ATOM 687 O O . ALA A 1 88 ? 15.772 7.108 -11.052 1.00 70.38 88 ALA A O 1
ATOM 688 N N . LEU A 1 89 ? 16.632 8.262 -12.781 1.00 71.06 89 LEU A N 1
ATOM 689 C CA . LEU A 1 89 ? 17.065 7.079 -13.515 1.00 71.06 89 LEU A CA 1
ATOM 690 C C . LEU A 1 89 ? 18.202 6.333 -12.798 1.00 71.06 89 LEU A C 1
ATOM 692 O O . LEU A 1 89 ? 19.256 6.890 -12.492 1.00 71.06 89 LEU A O 1
ATOM 696 N N . ASP A 1 90 ? 17.976 5.038 -12.567 1.00 78.88 90 ASP A N 1
ATOM 697 C CA . ASP A 1 90 ? 18.961 4.099 -12.032 1.00 78.88 90 ASP A CA 1
ATOM 698 C C . ASP A 1 90 ? 19.468 3.179 -13.157 1.00 78.88 90 ASP A C 1
ATOM 700 O O . ASP A 1 90 ? 18.806 2.219 -13.572 1.00 78.88 90 ASP A O 1
ATOM 704 N N . GLU A 1 91 ? 20.663 3.486 -13.670 1.00 76.31 91 GLU A N 1
ATOM 705 C CA . GLU A 1 91 ? 21.320 2.708 -14.729 1.00 76.31 91 GLU A CA 1
ATOM 706 C C . GLU A 1 91 ? 21.661 1.279 -14.280 1.00 76.31 91 GLU A C 1
ATOM 708 O O . GLU A 1 91 ? 21.653 0.352 -15.096 1.00 76.31 91 GLU A O 1
ATOM 713 N N . SER A 1 92 ? 21.918 1.069 -12.983 1.00 77.62 92 SER A N 1
ATOM 714 C CA . SER A 1 92 ? 22.260 -0.250 -12.443 1.00 77.62 92 SER A CA 1
ATOM 715 C C . SER A 1 92 ? 21.045 -1.179 -12.428 1.00 77.62 92 SER A C 1
ATOM 717 O O . SER A 1 92 ? 21.151 -2.349 -12.804 1.00 77.62 92 SER A O 1
ATOM 719 N N . PHE A 1 93 ? 19.871 -0.633 -12.103 1.00 77.44 93 PHE A N 1
ATOM 720 C CA . PHE A 1 93 ? 18.598 -1.337 -12.199 1.00 77.44 93 PHE A CA 1
ATOM 721 C C . PHE A 1 93 ? 18.248 -1.681 -13.654 1.00 77.44 93 PHE A C 1
ATOM 723 O O . PHE A 1 93 ? 17.878 -2.818 -13.940 1.00 77.44 93 PHE A O 1
ATOM 730 N N . CYS A 1 94 ? 18.435 -0.746 -14.593 1.00 73.25 94 CYS A N 1
ATOM 731 C CA . CYS A 1 94 ? 18.194 -0.996 -16.021 1.00 73.25 94 CYS A CA 1
ATOM 732 C C . CYS A 1 94 ? 19.100 -2.107 -16.565 1.00 73.25 94 CYS A C 1
ATOM 734 O O . CYS A 1 94 ? 18.622 -3.043 -17.203 1.00 73.25 94 CYS A O 1
ATOM 736 N N . THR A 1 95 ? 20.389 -2.052 -16.233 1.00 77.75 95 THR A N 1
ATOM 737 C CA . THR A 1 95 ? 21.358 -3.084 -16.616 1.00 77.75 95 THR A CA 1
ATOM 738 C C . THR A 1 95 ? 20.958 -4.453 -16.049 1.00 77.75 95 THR A C 1
ATOM 740 O O . THR A 1 95 ? 21.033 -5.462 -16.743 1.00 77.75 95 THR A O 1
ATOM 743 N N . ALA A 1 96 ? 20.473 -4.512 -14.803 1.00 80.25 96 ALA A N 1
ATOM 744 C CA . ALA A 1 96 ? 19.993 -5.755 -14.196 1.00 80.25 96 ALA A CA 1
ATOM 745 C C . ALA A 1 96 ? 18.760 -6.341 -14.914 1.00 80.25 96 ALA A C 1
ATOM 747 O O . ALA A 1 96 ? 18.644 -7.562 -15.022 1.00 80.25 96 ALA A O 1
ATOM 748 N N . LEU A 1 97 ? 17.866 -5.496 -15.440 1.00 77.88 97 LEU A N 1
ATOM 749 C CA . LEU A 1 97 ? 16.727 -5.939 -16.252 1.00 77.88 97 LEU A CA 1
ATOM 750 C C . LEU A 1 97 ? 17.166 -6.512 -17.608 1.00 77.88 97 LEU A C 1
ATOM 752 O O . LEU A 1 97 ? 16.564 -7.482 -18.071 1.00 77.88 97 LEU A O 1
ATOM 756 N N . GLU A 1 98 ? 18.226 -5.969 -18.216 1.00 78.12 98 GLU A N 1
ATOM 757 C CA . GLU A 1 98 ? 18.796 -6.473 -19.477 1.00 78.12 98 GLU A CA 1
ATOM 758 C C . GLU A 1 98 ? 19.404 -7.877 -19.334 1.00 78.12 98 GLU A C 1
ATOM 760 O O . GLU A 1 98 ? 19.340 -8.673 -20.271 1.00 78.12 98 GLU A O 1
ATOM 765 N N . TYR A 1 99 ? 19.921 -8.226 -18.149 1.00 78.75 99 TYR A N 1
ATOM 766 C CA . TYR A 1 99 ? 20.371 -9.591 -17.841 1.00 78.75 99 TYR A CA 1
ATOM 767 C C . TYR A 1 99 ? 19.225 -10.613 -17.740 1.00 78.75 99 TYR A C 1
ATOM 769 O O . TYR A 1 99 ? 19.481 -11.818 -17.705 1.00 78.75 99 TYR A O 1
ATOM 777 N N . GLY A 1 100 ? 17.971 -10.152 -17.750 1.00 71.25 100 GLY A N 1
ATOM 778 C CA . GLY A 1 100 ? 16.778 -10.986 -17.776 1.00 71.25 100 GLY A CA 1
ATOM 779 C C . GLY A 1 100 ? 16.163 -11.157 -16.394 1.00 71.25 100 GLY A C 1
ATOM 780 O O . GLY A 1 100 ? 16.500 -12.079 -15.650 1.00 71.25 100 GLY A O 1
ATOM 781 N N . LEU A 1 101 ? 15.191 -10.301 -16.074 1.00 79.31 101 LEU A N 1
ATOM 782 C CA . LEU A 1 101 ? 14.298 -10.524 -14.941 1.00 79.31 101 LEU A CA 1
ATOM 783 C C . LEU A 1 101 ? 13.262 -11.602 -15.328 1.00 79.31 101 LEU A C 1
ATOM 785 O O . LEU A 1 101 ? 12.547 -11.420 -16.318 1.00 79.31 101 LEU A O 1
ATOM 789 N N . PRO A 1 102 ? 13.149 -12.727 -14.591 1.00 83.31 102 PRO A N 1
ATOM 790 C CA . PRO A 1 102 ? 12.064 -13.683 -14.807 1.00 83.31 102 PRO A CA 1
ATOM 791 C C . PRO A 1 102 ? 10.699 -13.006 -14.587 1.00 83.31 102 PRO A C 1
ATOM 793 O O . PRO A 1 102 ? 10.641 -11.946 -13.967 1.00 83.31 102 PRO A O 1
ATOM 796 N N . PRO A 1 103 ? 9.577 -13.586 -15.054 1.00 84.44 103 PRO A N 1
ATOM 797 C CA . PRO A 1 103 ? 8.251 -13.024 -14.804 1.00 84.44 103 PRO A CA 1
ATOM 798 C C . PRO A 1 103 ? 7.951 -13.018 -13.296 1.00 84.44 103 PRO A C 1
ATOM 800 O O . PRO A 1 103 ? 7.488 -14.007 -12.729 1.00 84.44 103 PRO A O 1
ATOM 803 N N . THR A 1 104 ? 8.256 -11.900 -12.638 1.00 83.00 104 THR A N 1
ATOM 804 C CA . THR A 1 104 ? 8.101 -11.688 -11.196 1.00 83.00 104 THR A CA 1
ATOM 805 C C . THR A 1 104 ? 7.001 -10.677 -10.922 1.00 83.00 104 THR A C 1
ATOM 807 O O . THR A 1 104 ? 6.933 -9.639 -11.576 1.00 83.00 104 THR A O 1
ATOM 810 N N . ALA A 1 105 ? 6.185 -10.941 -9.903 1.00 87.31 105 ALA A N 1
ATOM 811 C CA . ALA A 1 105 ? 5.251 -9.969 -9.350 1.00 87.31 105 ALA A CA 1
ATOM 812 C C . ALA A 1 105 ? 5.759 -9.491 -7.983 1.00 87.31 105 ALA A C 1
ATOM 814 O O . ALA A 1 105 ? 6.078 -10.307 -7.11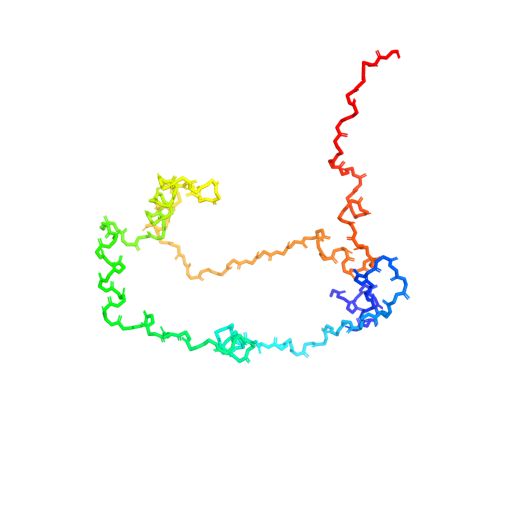7 1.00 87.31 105 ALA A O 1
ATOM 815 N N . GLY A 1 106 ? 5.835 -8.174 -7.797 1.00 88.38 106 GLY A N 1
ATOM 816 C CA . GLY A 1 106 ? 6.110 -7.551 -6.503 1.00 88.38 106 GLY A CA 1
ATOM 817 C C . GLY A 1 106 ? 4.817 -7.260 -5.743 1.00 88.38 106 GLY A C 1
ATOM 818 O O . GLY A 1 106 ? 3.773 -7.019 -6.347 1.00 88.38 106 GLY A O 1
ATOM 819 N N . TRP A 1 107 ? 4.885 -7.255 -4.413 1.00 90.31 107 TRP A N 1
ATOM 820 C CA . TRP A 1 107 ? 3.778 -6.832 -3.561 1.00 90.31 107 TRP A CA 1
ATOM 821 C C . TRP A 1 107 ? 4.295 -5.974 -2.411 1.00 90.31 107 TRP A C 1
ATOM 823 O O . TRP A 1 107 ? 5.296 -6.313 -1.781 1.00 90.31 107 TRP A O 1
ATOM 833 N N . GLY A 1 108 ? 3.598 -4.874 -2.139 1.00 90.94 108 GLY A N 1
ATOM 834 C CA . GLY A 1 108 ? 3.882 -3.976 -1.028 1.00 90.94 108 GLY A CA 1
ATOM 835 C C . GLY A 1 108 ? 2.624 -3.734 -0.202 1.00 90.94 108 GLY A C 1
ATOM 836 O O . GLY A 1 108 ? 1.541 -3.540 -0.750 1.00 90.94 108 GLY A O 1
ATOM 837 N N . MET A 1 109 ? 2.773 -3.728 1.121 1.00 89.62 109 MET A N 1
ATOM 838 C CA . MET A 1 109 ? 1.714 -3.367 2.063 1.00 89.62 109 MET A CA 1
ATOM 839 C C . MET A 1 109 ? 2.277 -2.446 3.135 1.00 89.62 109 MET A C 1
ATOM 841 O O . MET A 1 109 ? 3.291 -2.751 3.759 1.00 89.62 109 MET A O 1
ATOM 845 N N . GLY A 1 110 ? 1.586 -1.331 3.369 1.00 89.88 110 GLY A N 1
ATOM 846 C CA . GLY A 1 110 ? 1.897 -0.428 4.470 1.00 89.88 110 GLY A CA 1
ATOM 847 C C . GLY A 1 110 ? 1.449 -1.028 5.799 1.00 89.88 110 GLY A C 1
ATOM 848 O O . GLY A 1 110 ? 0.253 -1.073 6.081 1.00 89.88 110 GLY A O 1
ATOM 849 N N . ILE A 1 111 ? 2.402 -1.473 6.620 1.00 87.94 111 ILE A N 1
ATOM 850 C CA . ILE A 1 111 ? 2.110 -2.068 7.931 1.00 87.94 111 ILE A CA 1
ATOM 851 C C . ILE A 1 111 ? 1.477 -1.046 8.876 1.00 87.94 111 ILE A C 1
ATOM 853 O O . ILE A 1 111 ? 0.509 -1.384 9.546 1.00 87.94 111 ILE A O 1
ATOM 857 N N . ASP A 1 112 ? 1.943 0.205 8.873 1.00 85.44 112 ASP A N 1
ATOM 858 C CA . ASP A 1 112 ? 1.373 1.263 9.718 1.00 85.44 112 ASP A CA 1
ATOM 859 C C . ASP A 1 112 ? -0.097 1.550 9.379 1.00 85.44 112 ASP A C 1
ATOM 861 O O . ASP A 1 112 ? -0.927 1.764 10.257 1.00 85.44 112 ASP A O 1
ATOM 865 N N . GLN A 1 113 ? -0.453 1.499 8.094 1.00 86.38 113 GLN A N 1
ATOM 866 C CA . GLN A 1 113 ? -1.841 1.681 7.658 1.00 86.38 113 GLN A CA 1
ATOM 867 C C . GLN A 1 113 ? -2.706 0.474 8.029 1.00 86.38 113 GLN A C 1
ATOM 869 O O . GLN A 1 113 ? -3.860 0.625 8.431 1.00 86.38 113 GLN A O 1
ATOM 874 N N . LEU A 1 114 ? -2.146 -0.735 7.933 1.00 85.62 114 LEU A N 1
ATOM 875 C CA . LEU A 1 114 ? -2.834 -1.942 8.369 1.00 85.62 114 LEU A CA 1
ATOM 876 C C . LEU A 1 114 ? -3.106 -1.913 9.879 1.00 85.62 114 LEU A C 1
ATOM 878 O O . LEU A 1 114 ? -4.212 -2.245 10.304 1.00 85.62 114 LEU A O 1
ATOM 882 N N . THR A 1 115 ? -2.116 -1.535 10.689 1.00 84.94 115 THR A N 1
ATOM 883 C CA . THR A 1 115 ? -2.285 -1.461 12.142 1.00 84.94 115 THR A CA 1
ATOM 884 C C . THR A 1 115 ? -3.290 -0.382 12.517 1.00 84.94 115 THR A C 1
ATOM 886 O O . THR A 1 115 ? -4.148 -0.670 13.340 1.00 84.94 115 THR A O 1
ATOM 889 N N . MET A 1 116 ? -3.300 0.776 11.844 1.00 86.94 116 MET A N 1
ATOM 890 C CA . MET A 1 116 ? -4.329 1.809 12.040 1.00 86.94 116 MET A CA 1
ATOM 891 C C . MET A 1 116 ? -5.756 1.279 11.844 1.00 86.94 116 MET A C 1
ATOM 893 O O . MET A 1 116 ? -6.635 1.565 12.658 1.00 86.94 116 MET A O 1
ATOM 897 N N . LEU A 1 117 ? -5.990 0.483 10.794 1.00 85.06 117 LEU A N 1
ATOM 898 C CA . LEU A 1 117 ? -7.300 -0.124 10.530 1.00 85.06 117 LEU A CA 1
ATOM 899 C C . LEU A 1 117 ? -7.688 -1.168 11.585 1.00 85.06 117 LEU A C 1
ATOM 901 O O . LEU A 1 117 ? -8.865 -1.300 11.913 1.00 85.06 117 LEU A O 1
ATOM 905 N N . LEU A 1 118 ? -6.716 -1.918 12.110 1.00 83.94 118 LEU A N 1
ATOM 906 C CA . LEU A 1 118 ? -6.957 -2.947 13.124 1.00 83.94 118 LEU A CA 1
ATOM 907 C C . LEU A 1 118 ? -7.152 -2.368 14.531 1.00 83.94 118 LEU A C 1
ATOM 909 O O . LEU A 1 118 ? -7.887 -2.958 15.321 1.00 83.94 118 LEU A O 1
ATOM 913 N N . THR A 1 119 ? -6.503 -1.247 14.852 1.00 82.62 119 THR A N 1
ATOM 914 C CA . THR A 1 119 ? -6.569 -0.606 16.175 1.00 82.62 119 THR A CA 1
ATOM 915 C C . THR A 1 119 ? -7.602 0.511 16.264 1.00 82.62 119 THR A C 1
ATOM 917 O O . THR A 1 119 ? -7.722 1.115 17.326 1.00 82.62 119 THR A O 1
ATOM 920 N N . ASP A 1 120 ? -8.344 0.781 15.183 1.00 83.38 120 ASP A N 1
ATOM 921 C CA . ASP A 1 120 ? -9.292 1.902 15.095 1.00 83.38 120 ASP A CA 1
ATOM 922 C C . ASP A 1 120 ? -8.618 3.265 15.377 1.00 83.38 120 ASP A C 1
ATOM 924 O O . ASP A 1 120 ? -9.205 4.189 15.941 1.00 83.38 120 ASP A O 1
ATOM 928 N N . SER A 1 121 ? -7.344 3.385 14.986 1.00 81.75 121 SER A N 1
ATOM 929 C CA . SER A 1 121 ? -6.537 4.595 15.163 1.00 81.75 121 SER A CA 1
ATOM 930 C C . SER A 1 121 ? -6.624 5.486 13.926 1.00 81.75 121 SER A C 1
ATOM 932 O O . SER A 1 121 ? -6.306 5.073 12.810 1.00 81.75 121 SER A O 1
ATOM 934 N N . GLN A 1 122 ? -7.006 6.750 14.118 1.00 79.81 122 GLN A N 1
ATOM 935 C CA . GLN A 1 122 ? -7.116 7.740 13.031 1.00 79.81 122 GLN A CA 1
ATOM 936 C C . GLN A 1 122 ? -5.785 8.424 12.707 1.00 79.81 122 GLN A C 1
ATOM 938 O O . GLN A 1 122 ? -5.651 9.078 11.674 1.00 79.81 122 GLN A O 1
ATOM 943 N N . ASN A 1 123 ? -4.795 8.312 13.592 1.00 80.31 123 ASN A N 1
ATOM 944 C CA . ASN A 1 123 ? -3.511 8.975 13.440 1.00 80.31 123 ASN A CA 1
ATOM 945 C C . ASN A 1 123 ? -2.380 7.949 13.435 1.00 80.31 123 ASN A C 1
ATOM 947 O O . ASN A 1 123 ? -2.233 7.182 14.383 1.00 80.31 123 ASN A O 1
ATOM 951 N N . ILE A 1 124 ? -1.525 8.004 12.412 1.00 83.81 124 ILE A N 1
ATOM 952 C CA . ILE A 1 124 ? -0.340 7.142 12.295 1.00 83.81 124 ILE A CA 1
ATOM 953 C C . ILE A 1 124 ? 0.596 7.257 13.511 1.00 83.81 124 ILE A C 1
ATOM 955 O O . ILE A 1 124 ? 1.310 6.324 13.862 1.00 83.81 124 ILE A O 1
ATOM 959 N N . LYS A 1 125 ? 0.550 8.388 14.223 1.00 81.44 125 LYS A N 1
ATOM 960 C CA . LYS A 1 125 ? 1.323 8.604 15.452 1.00 81.44 125 LYS A CA 1
ATOM 961 C C . LYS A 1 125 ? 0.901 7.720 16.627 1.00 81.44 125 LYS A C 1
ATOM 963 O O . LYS A 1 125 ? 1.655 7.637 17.586 1.00 81.44 125 LYS A O 1
ATOM 968 N N . GLU A 1 126 ? -0.284 7.116 16.588 1.00 80.25 126 GLU A N 1
ATOM 969 C CA . GLU A 1 126 ? -0.774 6.232 17.655 1.00 80.25 126 GLU A CA 1
ATOM 970 C C . GLU A 1 126 ? -0.246 4.802 17.513 1.00 80.25 126 GLU A C 1
ATOM 972 O O . GLU A 1 126 ? -0.139 4.089 18.507 1.00 80.25 126 GLU A O 1
ATOM 977 N N . VAL A 1 127 ? 0.114 4.397 16.292 1.00 83.62 127 VAL A N 1
ATOM 978 C CA . VAL A 1 127 ? 0.633 3.052 15.997 1.00 83.62 127 VAL A CA 1
ATOM 979 C C . VAL A 1 127 ? 2.162 3.002 15.949 1.00 83.62 127 VAL A C 1
ATOM 981 O O . VAL A 1 127 ? 2.746 1.925 16.046 1.00 83.62 127 VAL A O 1
ATOM 984 N N . ILE A 1 128 ? 2.821 4.161 15.852 1.00 86.00 128 ILE A N 1
ATOM 985 C CA . ILE A 1 128 ? 4.280 4.291 15.885 1.00 86.00 128 ILE A CA 1
ATOM 986 C C . ILE A 1 128 ? 4.726 4.672 17.299 1.00 86.00 128 ILE A C 1
ATOM 988 O O . ILE A 1 128 ? 4.341 5.716 17.816 1.00 86.00 128 ILE A O 1
ATOM 992 N N . LEU A 1 129 ? 5.609 3.864 17.899 1.00 81.88 129 LEU A N 1
ATOM 993 C CA . LEU A 1 129 ? 6.103 4.073 19.269 1.00 81.88 129 LEU A CA 1
ATOM 994 C C . LEU A 1 129 ? 6.803 5.434 19.466 1.00 81.88 129 LEU A C 1
ATOM 996 O O . LEU A 1 129 ? 6.661 6.060 20.513 1.00 81.88 129 LEU A O 1
ATOM 1000 N N . PHE A 1 130 ? 7.542 5.897 18.454 1.00 86.81 130 PHE A N 1
ATOM 1001 C CA . PHE A 1 130 ? 8.240 7.185 18.454 1.00 86.81 130 PHE A CA 1
ATOM 1002 C C . PHE A 1 130 ? 7.977 7.937 17.140 1.00 86.81 130 PHE A C 1
ATOM 1004 O O . PHE A 1 130 ? 8.746 7.800 16.188 1.00 86.81 130 PHE A O 1
ATOM 1011 N N . PRO A 1 131 ? 6.882 8.709 17.041 1.00 86.44 131 PRO A N 1
ATOM 1012 C CA . PRO A 1 131 ? 6.567 9.440 15.822 1.00 86.44 131 PRO A CA 1
ATOM 1013 C C . PRO A 1 131 ? 7.485 10.651 15.642 1.00 86.44 131 PRO A C 1
ATOM 1015 O O . PRO A 1 131 ? 7.857 11.319 16.609 1.00 86.44 131 PRO A O 1
ATOM 1018 N N . THR A 1 132 ? 7.770 11.014 14.391 1.00 83.12 132 THR A N 1
ATOM 1019 C CA . THR A 1 132 ? 8.470 12.266 14.086 1.00 83.12 132 THR A CA 1
ATOM 1020 C C . THR A 1 132 ? 7.612 13.455 14.521 1.00 83.12 132 THR A C 1
ATOM 1022 O O . THR A 1 132 ? 6.512 13.700 14.009 1.00 83.12 132 THR A O 1
ATOM 1025 N N . MET A 1 133 ? 8.113 14.202 15.499 1.00 86.06 133 MET A N 1
ATOM 1026 C CA . MET A 1 133 ? 7.488 15.417 16.010 1.00 86.06 133 MET A CA 1
ATOM 1027 C C . MET A 1 133 ? 8.264 16.629 15.511 1.00 86.06 133 MET A C 1
ATOM 1029 O O . MET A 1 133 ? 9.489 16.593 15.427 1.00 86.06 133 MET A O 1
ATOM 1033 N N . LYS A 1 134 ? 7.554 17.719 15.196 1.00 82.38 134 LYS A N 1
ATOM 1034 C CA . LYS A 1 134 ? 8.222 18.999 14.950 1.00 82.38 134 LYS A CA 1
ATOM 1035 C C . LYS A 1 134 ? 8.951 19.395 16.244 1.00 82.38 134 LYS A C 1
ATOM 1037 O O . LYS A 1 134 ? 8.296 19.390 17.294 1.00 82.38 134 LYS A O 1
ATOM 1042 N N . PRO A 1 135 ? 10.264 19.680 16.203 1.00 82.50 135 PRO A N 1
ATOM 1043 C CA . PRO A 1 135 ? 10.982 20.134 17.386 1.00 82.50 135 PRO A CA 1
ATOM 1044 C C . PRO A 1 135 ? 10.342 21.430 17.894 1.00 82.50 135 PRO A C 1
ATOM 1046 O O . PRO A 1 135 ? 9.846 22.239 17.109 1.00 82.50 135 PRO A O 1
ATOM 1049 N N . LYS A 1 136 ? 10.297 21.614 19.216 1.00 78.56 136 LYS A N 1
ATOM 1050 C CA . LYS A 1 136 ? 9.934 22.913 19.785 1.00 78.56 136 LYS A CA 1
ATOM 1051 C C . LYS A 1 136 ? 11.164 23.803 19.669 1.00 78.56 136 LYS A C 1
ATOM 1053 O O . LYS A 1 136 ? 12.169 23.512 20.310 1.00 78.56 136 LYS A O 1
ATOM 1058 N N . ASP A 1 137 ? 11.072 24.862 18.872 1.00 66.56 137 ASP A N 1
ATOM 1059 C CA . ASP A 1 137 ? 12.071 25.926 18.837 1.00 66.56 137 ASP A CA 1
ATOM 1060 C C . ASP A 1 137 ? 12.054 26.664 20.181 1.00 66.56 137 ASP A C 1
ATOM 1062 O O . ASP A 1 137 ? 11.304 27.612 20.406 1.00 66.56 137 ASP A O 1
ATOM 1066 N N . GLY A 1 138 ? 12.844 26.166 21.120 1.00 64.81 138 GLY A N 1
ATOM 1067 C CA . GLY A 1 138 ? 13.128 26.812 22.387 1.00 64.81 138 GLY A CA 1
ATOM 1068 C C . GLY A 1 138 ? 14.501 26.344 22.853 1.00 64.81 138 GLY A C 1
ATOM 1069 O O . GLY A 1 138 ? 14.767 25.141 22.785 1.00 64.81 138 GLY A O 1
ATOM 1070 N N . PRO A 1 139 ? 15.400 27.248 23.276 1.00 59.12 139 PRO A N 1
ATOM 1071 C CA . PRO A 1 139 ? 16.672 26.824 23.837 1.00 59.12 139 PRO A CA 1
ATOM 1072 C C . PRO A 1 139 ? 16.399 25.908 25.034 1.00 59.12 139 PRO A C 1
ATOM 1074 O O . PRO A 1 139 ? 15.549 26.220 25.869 1.00 59.12 139 PRO A O 1
ATOM 1077 N N . CYS A 1 140 ? 17.110 24.778 25.104 1.00 54.31 140 CYS A N 1
ATOM 1078 C CA . CYS A 1 140 ? 17.223 24.007 26.338 1.00 54.31 140 CYS A CA 1
ATOM 1079 C C . CYS A 1 140 ? 17.778 24.945 27.416 1.00 54.31 140 CYS A C 1
ATOM 1081 O O . CYS A 1 140 ? 18.963 25.277 27.388 1.00 54.31 140 CYS A O 1
ATOM 1083 N N . SER A 1 141 ? 16.898 25.418 28.296 1.00 45.12 141 SER A N 1
ATOM 1084 C CA . SER A 1 141 ? 17.233 26.138 29.525 1.00 45.12 141 SER A CA 1
ATOM 1085 C C . SER A 1 141 ? 17.616 25.166 30.626 1.00 45.12 141 SER A C 1
ATOM 1087 O O . SER A 1 141 ? 16.856 24.179 30.773 1.00 45.12 141 SER A O 1
#